Protein AF-A0A662NQ53-F1 (afdb_monomer)

Sequence (94 aa):
MVRPFKVVILGKNGKGHLWEYAFLVFANSQEEAIKLAIEEVRESRNLIDARPFRVIEYKKPIVFSELKGGLPEEWVLDELDAIGGYENLPPIEV

Secondary structure (DSSP, 8-state):
--EEEEEEEEEE-TT--EEEEEEEEEESSHHHHHHHHHHHHHHHH--SEEEEEEEEE--S-------EEESPPHHHHHHHHHTT-GGGSPP---

Foldseek 3Di:
DWFWKWWWKWAAAPVRAIKIFIDTATGPDQVRRNVVSVVCCVVPPRGPFMATDDMDTPPDDDDDPDRDIGHDDPVSVVVQVVCVHPVSGDGDDD

Solvent-accessible surface area (backbone atoms only — not comparable to full-atom values): 5530 Å² total; per-residue (Å²): 112,77,43,48,27,43,38,33,37,36,26,26,37,97,83,68,52,65,31,29,36,39,39,74,32,75,23,70,44,72,69,54,30,51,52,55,54,50,52,52,42,50,75,75,61,63,42,78,50,62,32,65,76,47,76,43,75,58,90,62,99,70,92,69,93,44,88,43,76,44,71,58,53,69,70,54,54,54,52,29,56,75,62,72,31,75,85,66,44,61,78,74,86,130

pLDDT: mean 81.92, std 11.36, range [46.06, 91.0]

Radius of gyration: 12.94 Å; Cα contacts (8 Å, |Δi|>4): 161; chains: 1; bounding box: 34×25×34 Å

Mean predicted aligned error: 5.93 Å

Nearest PDB structures (foldseek):
  8rxx-assembly1_LR  TM=8.956E-01  e=1.198E+00  Leishmania major strain Friedlin
  6rm3-assembly1_LS0  TM=6.829E-01  e=3.615E-01  Vairimorpha necatrix
  7ohp-assembly1_S  TM=6.494E-01  e=4.808E-01  Saccharomyces cerevisiae S288C
  5t5h-assembly1_S  TM=8.515E-01  e=2.244E+00  Trypanosoma cruzi
  7olc-assembly1_LS  TM=6.584E-01  e=1.069E+00  Thermochaetoides thermophila DSM 1495

Structure (mmCIF, N/CA/C/O backbone):
data_AF-A0A662NQ53-F1
#
_entry.id   AF-A0A662NQ53-F1
#
loop_
_atom_site.group_PDB
_atom_site.id
_atom_site.type_symbol
_atom_site.label_atom_id
_atom_site.label_alt_id
_atom_site.label_comp_id
_atom_site.label_asym_id
_atom_site.label_entity_id
_atom_site.label_seq_id
_atom_site.pdbx_PDB_ins_code
_atom_site.Cartn_x
_atom_site.Cartn_y
_atom_site.Cartn_z
_atom_site.occupancy
_atom_site.B_iso_or_equiv
_atom_site.auth_seq_id
_atom_site.auth_comp_id
_atom_site.auth_asym_id
_atom_site.auth_atom_id
_atom_site.pdbx_PDB_model_num
ATOM 1 N N . MET A 1 1 ? -7.287 1.410 19.775 1.00 82.19 1 MET A N 1
ATOM 2 C CA . MET A 1 1 ? -8.138 0.264 19.385 1.00 82.19 1 MET A CA 1
ATOM 3 C C . MET A 1 1 ? -7.694 -0.137 18.000 1.00 82.19 1 MET A C 1
ATOM 5 O O . MET A 1 1 ? -7.667 0.727 17.130 1.00 82.19 1 MET A O 1
ATOM 9 N N . VAL A 1 2 ? -7.318 -1.403 17.826 1.00 85.69 2 VAL A N 1
ATOM 10 C CA . VAL A 1 2 ? -6.810 -1.932 16.556 1.00 85.69 2 VAL A CA 1
ATOM 11 C C . VAL A 1 2 ? -7.955 -2.062 15.552 1.00 85.69 2 VAL A C 1
ATOM 13 O O . VAL A 1 2 ? -9.036 -2.540 15.899 1.00 85.69 2 VAL A O 1
ATOM 16 N N . ARG A 1 3 ? -7.723 -1.602 14.322 1.00 88.00 3 ARG A N 1
ATOM 17 C CA . ARG A 1 3 ? -8.684 -1.559 13.218 1.00 88.00 3 ARG A CA 1
ATOM 18 C C . ARG A 1 3 ? -8.030 -2.055 11.921 1.00 88.00 3 ARG A C 1
ATOM 20 O O . ARG A 1 3 ? -6.827 -1.868 11.748 1.00 88.00 3 ARG A O 1
ATOM 27 N N . PRO A 1 4 ? -8.793 -2.703 11.027 1.00 90.06 4 PRO A N 1
ATOM 28 C CA . PRO A 1 4 ? -8.282 -3.194 9.752 1.00 90.06 4 PRO A CA 1
ATOM 29 C C . PRO A 1 4 ? -8.215 -2.092 8.683 1.00 90.06 4 PRO A C 1
ATOM 31 O O . PRO A 1 4 ? -9.179 -1.354 8.467 1.00 90.06 4 PRO A O 1
ATOM 34 N N . PHE A 1 5 ? -7.109 -2.049 7.948 1.00 90.00 5 PHE A N 1
ATOM 35 C CA . PHE A 1 5 ? -6.855 -1.142 6.833 1.00 90.00 5 PHE A CA 1
ATOM 36 C C . PHE A 1 5 ? -6.436 -1.931 5.589 1.00 90.00 5 PHE A C 1
ATOM 38 O O . PHE A 1 5 ? -5.577 -2.806 5.670 1.00 90.00 5 PHE A O 1
ATOM 45 N N . LYS A 1 6 ? -7.002 -1.599 4.424 1.00 90.81 6 LYS A N 1
ATOM 46 C CA . LYS A 1 6 ? -6.395 -1.927 3.129 1.00 90.81 6 LYS A CA 1
ATOM 47 C C . LYS A 1 6 ? -5.317 -0.893 2.856 1.00 90.81 6 LYS A C 1
ATOM 49 O O . LYS A 1 6 ? -5.643 0.292 2.809 1.00 90.81 6 LYS A O 1
ATOM 54 N N . VAL A 1 7 ? -4.084 -1.325 2.640 1.00 89.75 7 VAL A N 1
ATOM 55 C CA . VAL A 1 7 ? -2.986 -0.451 2.217 1.00 89.75 7 VAL A CA 1
ATOM 56 C C . VAL A 1 7 ? -2.496 -0.929 0.860 1.00 89.75 7 VAL A C 1
ATOM 58 O O . VAL A 1 7 ? -2.149 -2.095 0.712 1.00 89.75 7 VAL A O 1
ATOM 61 N N . VAL A 1 8 ? -2.494 -0.041 -0.129 1.00 90.62 8 VAL A N 1
ATOM 62 C CA . VAL A 1 8 ? -1.925 -0.281 -1.455 1.00 90.62 8 VAL A CA 1
ATOM 63 C C . VAL A 1 8 ? -0.658 0.551 -1.568 1.00 90.62 8 VAL A C 1
ATOM 65 O O . VAL A 1 8 ? -0.704 1.783 -1.510 1.00 90.62 8 VAL A O 1
ATOM 68 N N . ILE A 1 9 ? 0.467 -0.139 -1.701 1.00 89.94 9 ILE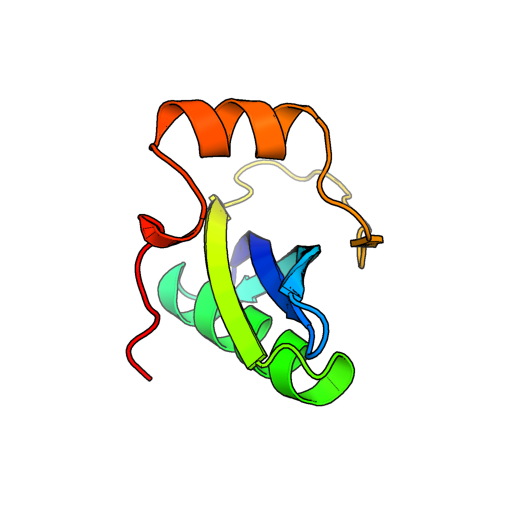 A N 1
ATOM 69 C CA . ILE A 1 9 ? 1.791 0.426 -1.922 1.00 89.94 9 ILE A CA 1
ATOM 70 C C . ILE A 1 9 ? 2.159 0.194 -3.379 1.00 89.94 9 ILE A C 1
ATOM 72 O O . ILE A 1 9 ? 2.047 -0.919 -3.889 1.00 89.94 9 ILE A O 1
ATOM 76 N N . LEU A 1 10 ? 2.643 1.239 -4.033 1.00 90.25 10 LEU A N 1
ATOM 77 C CA . LEU A 1 10 ? 3.281 1.121 -5.332 1.00 90.25 10 LEU A CA 1
ATOM 78 C C . LEU A 1 10 ? 4.775 1.286 -5.164 1.00 90.25 10 LEU A C 1
ATOM 80 O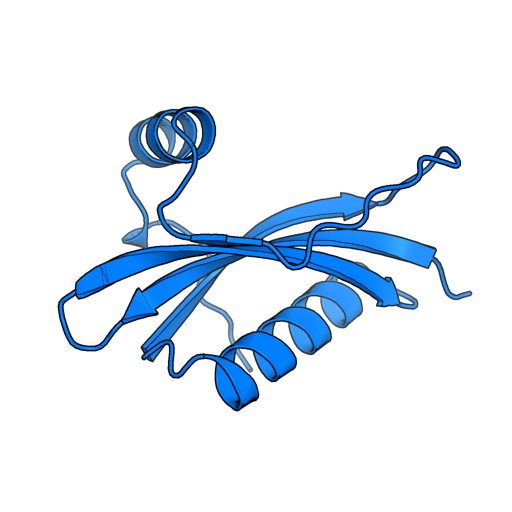 O . LEU A 1 10 ? 5.207 2.081 -4.338 1.00 90.25 10 LEU A O 1
ATOM 84 N N . GLY A 1 11 ? 5.575 0.579 -5.948 1.00 88.56 11 GLY A N 1
ATOM 85 C CA . GLY A 1 11 ? 7.002 0.846 -5.943 1.00 88.56 11 GLY A CA 1
ATOM 86 C C . GLY A 1 11 ? 7.742 0.381 -7.175 1.00 88.56 11 GLY A C 1
ATOM 87 O O . GLY A 1 11 ? 7.284 -0.487 -7.914 1.00 88.56 11 GLY A O 1
ATOM 88 N N . LYS A 1 12 ? 8.908 0.983 -7.402 1.00 86.19 12 LYS A N 1
ATOM 89 C CA . LYS A 1 12 ? 9.795 0.648 -8.513 1.00 86.19 12 LYS A CA 1
ATOM 90 C C . LYS A 1 12 ? 10.903 -0.291 -8.055 1.00 86.19 12 LYS A C 1
ATOM 92 O O . LYS A 1 12 ? 11.551 -0.077 -7.028 1.00 86.19 12 LYS A O 1
ATOM 97 N N . ASN A 1 13 ? 11.145 -1.334 -8.843 1.00 81.00 13 ASN A N 1
ATOM 98 C CA . ASN A 1 13 ? 12.316 -2.190 -8.666 1.00 81.00 13 ASN A CA 1
ATOM 99 C C . ASN A 1 13 ? 13.566 -1.565 -9.323 1.00 81.00 13 ASN A C 1
ATOM 101 O O . ASN A 1 13 ? 13.478 -0.562 -10.030 1.00 81.00 13 ASN A O 1
ATOM 105 N N . GLY A 1 14 ? 14.737 -2.193 -9.165 1.00 75.75 14 GLY A N 1
ATOM 106 C CA . GLY A 1 14 ? 16.002 -1.719 -9.760 1.00 75.75 14 GLY A CA 1
ATOM 107 C C . GLY A 1 14 ? 16.057 -1.643 -11.289 1.00 75.75 14 GLY A C 1
ATOM 108 O O . GLY A 1 14 ? 17.026 -1.125 -11.831 1.00 75.75 14 GLY A O 1
ATOM 109 N N . LYS A 1 15 ? 15.032 -2.134 -11.995 1.00 79.69 15 LYS A N 1
ATOM 110 C CA . LYS A 1 15 ? 14.884 -2.010 -13.454 1.00 79.69 15 LYS A CA 1
ATOM 111 C C . LYS A 1 15 ? 13.899 -0.903 -13.855 1.00 79.69 15 LYS A C 1
ATOM 113 O O . LYS A 1 15 ? 13.637 -0.732 -15.038 1.00 79.69 15 LYS A O 1
ATOM 118 N N . GLY A 1 16 ? 13.337 -0.177 -12.886 1.00 79.56 16 GLY A N 1
ATOM 119 C CA . GLY A 1 16 ? 12.352 0.882 -13.109 1.00 79.56 16 GLY A CA 1
ATOM 120 C C . GLY A 1 16 ? 10.924 0.387 -13.354 1.00 79.56 16 GLY A C 1
ATOM 121 O O . GLY A 1 16 ? 10.048 1.206 -13.619 1.00 79.56 16 GLY A O 1
ATOM 122 N N . HIS A 1 17 ? 10.660 -0.922 -13.254 1.00 84.38 17 HIS A N 1
ATOM 123 C CA . HIS A 1 17 ? 9.300 -1.446 -13.392 1.00 84.38 17 HIS A CA 1
ATOM 124 C C . HIS A 1 17 ? 8.484 -1.127 -12.147 1.00 84.38 17 HIS A C 1
ATOM 126 O O .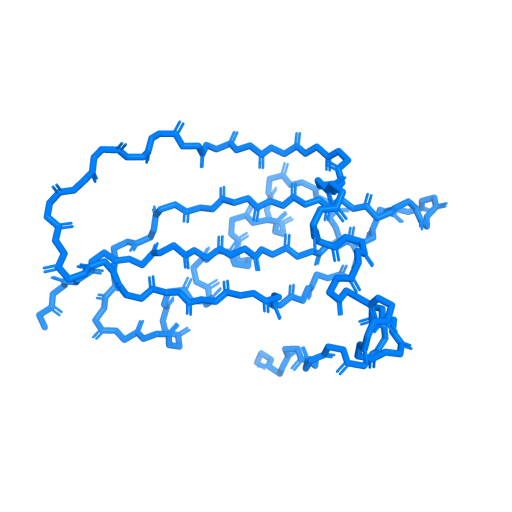 HIS A 1 17 ? 8.956 -1.357 -11.031 1.00 84.38 17 HIS A O 1
ATOM 132 N N . LEU A 1 18 ? 7.260 -0.651 -12.363 1.00 87.06 18 LEU A N 1
ATOM 133 C CA . LEU A 1 18 ? 6.297 -0.382 -11.309 1.00 87.06 18 LEU A CA 1
ATOM 134 C C . LEU A 1 18 ? 5.630 -1.684 -10.851 1.00 87.06 18 LEU A C 1
ATOM 136 O O . LEU A 1 18 ? 5.265 -2.522 -11.674 1.00 87.06 18 LEU A O 1
ATOM 140 N N . TRP A 1 19 ? 5.486 -1.830 -9.543 1.00 88.25 19 TRP A N 1
ATOM 141 C CA . TRP A 1 19 ? 4.835 -2.947 -8.875 1.00 88.25 19 TRP A CA 1
ATOM 142 C C . TRP A 1 19 ? 3.771 -2.435 -7.922 1.00 88.25 19 TRP A C 1
ATOM 144 O O . TRP A 1 19 ? 3.954 -1.394 -7.292 1.00 88.25 19 TRP A O 1
ATOM 154 N N . GLU A 1 20 ? 2.701 -3.205 -7.791 1.00 88.94 20 GLU A N 1
ATOM 155 C CA . GLU A 1 20 ? 1.649 -3.001 -6.808 1.00 88.94 20 GLU A CA 1
ATOM 156 C C . GLU A 1 20 ? 1.723 -4.069 -5.722 1.00 88.94 20 GLU A C 1
ATOM 158 O O . GLU A 1 20 ? 1.877 -5.261 -6.008 1.00 88.94 20 GLU A O 1
ATOM 163 N N . TYR A 1 21 ? 1.588 -3.613 -4.478 1.00 87.50 21 TYR A N 1
ATOM 164 C CA . TYR A 1 21 ? 1.464 -4.440 -3.294 1.00 87.50 21 TYR A CA 1
ATOM 165 C C . TYR A 1 21 ? 0.249 -4.022 -2.4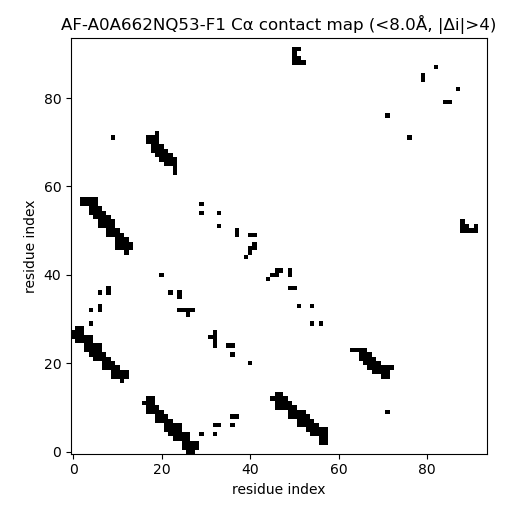79 1.00 87.50 21 TYR A C 1
ATOM 167 O O . TYR A 1 21 ? 0.188 -2.907 -1.961 1.00 87.50 21 TYR A O 1
ATOM 175 N N . ALA A 1 22 ? -0.706 -4.933 -2.334 1.00 88.12 22 ALA A N 1
ATOM 176 C CA . ALA A 1 22 ? -1.859 -4.747 -1.465 1.00 88.12 22 ALA A CA 1
ATOM 177 C C . ALA A 1 22 ? -1.664 -5.515 -0.152 1.00 88.12 22 ALA A C 1
ATOM 179 O O . ALA A 1 22 ? -1.222 -6.664 -0.162 1.00 88.12 22 ALA A O 1
ATOM 180 N N . PHE A 1 23 ? -2.022 -4.882 0.965 1.00 86.31 23 PHE A N 1
ATOM 181 C CA . PHE A 1 23 ? -1.946 -5.444 2.311 1.00 86.31 23 PHE A CA 1
ATOM 182 C C . PHE A 1 23 ? -3.253 -5.246 3.069 1.00 86.31 23 PHE A C 1
ATOM 184 O O . PHE A 1 23 ? -3.923 -4.217 2.938 1.00 86.31 23 PHE A O 1
ATOM 191 N N . LEU A 1 24 ? -3.568 -6.215 3.928 1.00 89.06 24 LEU A N 1
ATOM 192 C CA . LEU A 1 24 ? -4.519 -6.054 5.021 1.00 89.06 24 LEU A CA 1
ATOM 193 C C . LEU A 1 24 ? -3.730 -5.844 6.318 1.00 89.06 24 LEU A C 1
ATOM 195 O O . LEU A 1 24 ? -3.092 -6.771 6.810 1.00 89.06 24 LEU A O 1
ATOM 199 N N . VAL A 1 25 ? -3.783 -4.633 6.868 1.00 87.81 25 VAL A N 1
ATOM 200 C CA . VAL A 1 25 ? -3.000 -4.231 8.043 1.00 87.81 25 VAL A CA 1
ATOM 201 C C . VAL A 1 25 ? -3.921 -3.946 9.220 1.00 87.81 25 VAL A C 1
ATOM 203 O O . VAL A 1 25 ? -4.908 -3.228 9.084 1.00 87.81 25 VAL A O 1
ATOM 206 N N . PHE A 1 26 ? -3.599 -4.482 10.393 1.00 89.44 26 PHE A N 1
ATOM 207 C CA . PHE A 1 26 ? -4.321 -4.210 11.634 1.00 89.44 26 PHE A CA 1
ATOM 208 C C . PHE A 1 26 ? -3.523 -3.206 12.474 1.00 89.44 26 PHE A C 1
ATOM 210 O O . PHE A 1 26 ? -2.474 -3.555 13.001 1.00 89.44 26 PHE A O 1
ATOM 217 N N . ALA A 1 27 ? -4.014 -1.970 12.605 1.00 89.62 27 ALA A N 1
ATOM 218 C CA . ALA A 1 27 ? -3.299 -0.872 13.270 1.00 89.62 27 ALA A CA 1
ATOM 219 C C . ALA A 1 27 ? -4.243 0.036 14.081 1.00 89.62 27 ALA A C 1
ATOM 221 O O . ALA A 1 27 ? -5.464 -0.045 13.950 1.00 89.62 27 ALA A O 1
ATOM 222 N N . ASN A 1 28 ? -3.720 0.918 14.934 1.00 89.12 28 ASN A N 1
ATOM 223 C CA . ASN A 1 28 ? -4.531 1.893 15.676 1.00 89.12 28 ASN A CA 1
ATOM 224 C C . ASN A 1 28 ? -4.884 3.130 14.836 1.00 89.12 28 ASN A C 1
ATOM 226 O O . ASN A 1 28 ? -5.924 3.764 15.073 1.00 89.12 28 ASN A O 1
ATOM 230 N N . SER A 1 29 ? -4.052 3.461 13.846 1.00 90.75 29 SER A N 1
ATOM 231 C CA . SER A 1 29 ? -4.241 4.594 12.940 1.00 90.75 29 SER A CA 1
ATOM 232 C C . SER A 1 29 ? -3.897 4.247 11.489 1.00 90.75 29 SER A C 1
ATOM 234 O O . SER A 1 29 ? -3.234 3.252 11.200 1.00 90.75 29 SER A O 1
ATOM 236 N N . GLN A 1 30 ? -4.347 5.104 10.570 1.00 90.62 30 GLN A N 1
ATOM 237 C CA . GLN A 1 30 ? -4.007 5.007 9.153 1.00 90.62 30 GLN A CA 1
ATOM 238 C C . GLN A 1 30 ? -2.498 5.175 8.917 1.00 90.62 30 GLN A C 1
ATOM 240 O O . GLN A 1 30 ? -1.921 4.467 8.100 1.00 90.62 30 GLN A O 1
ATOM 245 N N . GLU A 1 31 ? -1.859 6.088 9.649 1.00 90.62 31 GLU A N 1
ATOM 246 C CA . GLU A 1 31 ? -0.418 6.339 9.555 1.00 90.62 31 GLU A CA 1
ATOM 247 C C . GLU A 1 31 ? 0.400 5.122 10.009 1.00 90.62 31 GLU A C 1
ATOM 249 O O . GLU A 1 31 ? 1.343 4.721 9.333 1.00 90.62 31 GLU A O 1
ATOM 254 N N . GLU A 1 32 ? -0.001 4.484 11.112 1.00 89.56 32 GLU A N 1
ATOM 255 C CA . GLU A 1 32 ? 0.625 3.252 11.601 1.00 89.56 32 GLU A CA 1
ATOM 256 C C . GLU A 1 32 ? 0.447 2.104 10.595 1.00 89.56 32 GLU A C 1
ATOM 258 O O . GLU A 1 32 ? 1.398 1.376 10.320 1.00 89.56 32 GLU A O 1
ATOM 263 N N . ALA A 1 33 ? -0.733 1.983 9.972 1.00 91.00 33 ALA A N 1
ATOM 264 C CA . ALA A 1 33 ? -0.969 0.981 8.933 1.00 91.00 33 ALA A CA 1
ATOM 265 C C . ALA A 1 33 ? -0.056 1.165 7.709 1.00 91.00 33 ALA A C 1
ATOM 267 O O . ALA A 1 33 ? 0.455 0.187 7.165 1.00 91.00 33 ALA A O 1
ATOM 268 N N . ILE A 1 34 ? 0.153 2.416 7.283 1.00 90.44 34 ILE A N 1
ATOM 269 C CA . ILE A 1 34 ? 1.060 2.759 6.182 1.00 90.44 34 ILE A CA 1
ATOM 270 C C . ILE A 1 34 ? 2.494 2.354 6.536 1.00 90.44 34 ILE A C 1
ATOM 272 O O . ILE A 1 34 ? 3.129 1.666 5.740 1.00 90.44 34 ILE A O 1
ATOM 276 N N . LYS A 1 35 ? 2.980 2.730 7.729 1.00 88.69 35 LYS A N 1
ATOM 277 C CA . LYS A 1 35 ? 4.342 2.407 8.191 1.00 88.69 35 LYS A CA 1
ATOM 278 C C . LYS A 1 35 ? 4.604 0.900 8.170 1.00 88.69 35 LYS A C 1
ATOM 280 O O . LYS A 1 35 ? 5.550 0.472 7.516 1.00 88.69 35 LYS A O 1
ATOM 285 N N . LEU A 1 36 ? 3.707 0.107 8.760 1.00 89.50 36 LEU A N 1
ATOM 286 C CA . LEU A 1 36 ? 3.817 -1.357 8.785 1.00 89.50 36 LEU A CA 1
ATOM 287 C C . LEU A 1 36 ? 3.839 -1.977 7.377 1.00 89.50 36 LEU A C 1
ATOM 289 O O . LEU A 1 36 ? 4.630 -2.875 7.105 1.00 89.50 36 LEU A O 1
ATOM 293 N N . ALA A 1 37 ? 2.994 -1.493 6.459 1.00 88.88 37 ALA A N 1
ATOM 294 C CA . ALA A 1 37 ? 2.980 -1.991 5.082 1.00 88.88 37 ALA A CA 1
ATOM 295 C C . ALA A 1 37 ? 4.287 -1.681 4.333 1.00 88.88 37 ALA A C 1
ATOM 297 O O . ALA A 1 37 ? 4.760 -2.492 3.542 1.00 88.88 37 ALA A O 1
ATOM 298 N N . ILE A 1 38 ? 4.875 -0.505 4.561 1.00 85.56 38 ILE A N 1
ATOM 299 C CA . ILE A 1 38 ? 6.129 -0.101 3.914 1.00 85.56 38 ILE A CA 1
ATOM 300 C C . ILE A 1 38 ? 7.309 -0.904 4.451 1.00 85.56 38 ILE A C 1
ATOM 302 O O . ILE A 1 38 ? 8.157 -1.315 3.660 1.00 85.56 38 ILE A O 1
ATOM 306 N N . GLU A 1 39 ? 7.374 -1.115 5.767 1.00 85.12 39 GLU A N 1
ATOM 307 C CA . GLU A 1 39 ? 8.393 -1.961 6.399 1.00 85.12 39 GLU A CA 1
ATOM 308 C C . GLU A 1 39 ? 8.376 -3.363 5.780 1.00 85.12 39 GLU A C 1
ATOM 310 O O . GLU A 1 39 ? 9.397 -3.809 5.254 1.00 85.12 39 GLU A O 1
ATOM 315 N N . GLU A 1 40 ? 7.195 -3.980 5.680 1.00 85.69 40 GLU A N 1
ATOM 316 C CA . GLU A 1 40 ? 7.021 -5.290 5.043 1.00 85.69 40 GLU A CA 1
ATOM 317 C C . GLU A 1 40 ? 7.491 -5.295 3.577 1.00 85.69 40 GLU A C 1
ATOM 319 O O . GLU A 1 40 ? 8.190 -6.211 3.141 1.00 85.69 40 GLU A O 1
ATOM 324 N N . VAL A 1 41 ? 7.153 -4.264 2.792 1.00 82.06 41 VAL A N 1
ATOM 325 C CA . VAL A 1 41 ? 7.586 -4.147 1.387 1.00 82.06 41 VAL A CA 1
ATOM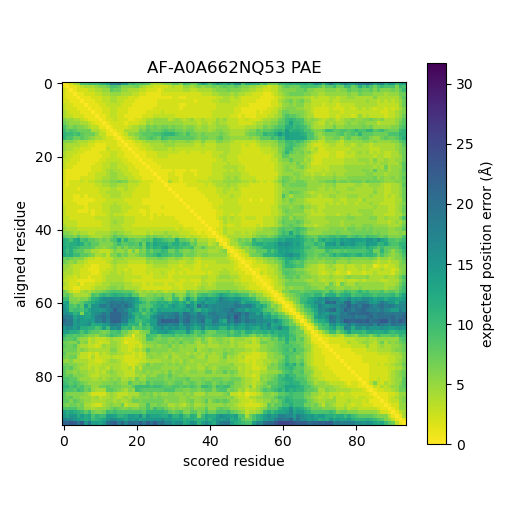 326 C C . VAL A 1 41 ? 9.102 -3.989 1.262 1.00 82.06 41 VAL A C 1
ATOM 328 O O . VAL A 1 41 ? 9.713 -4.590 0.372 1.00 82.06 41 VAL A O 1
ATOM 331 N N . ARG A 1 42 ? 9.722 -3.177 2.123 1.00 77.88 42 ARG A N 1
ATOM 332 C CA . ARG A 1 42 ? 11.172 -2.942 2.104 1.00 77.88 42 ARG A CA 1
ATOM 333 C C . ARG A 1 42 ? 11.939 -4.206 2.464 1.00 77.88 42 ARG A C 1
ATOM 335 O O . ARG A 1 42 ? 12.886 -4.545 1.759 1.00 77.88 42 ARG A O 1
ATOM 342 N N . GLU A 1 43 ? 11.508 -4.908 3.507 1.00 75.38 43 GLU A N 1
ATOM 343 C CA . GLU A 1 43 ? 12.171 -6.122 3.983 1.00 75.38 43 GLU A CA 1
ATOM 344 C C . GLU A 1 43 ? 11.989 -7.302 3.023 1.00 75.38 43 GL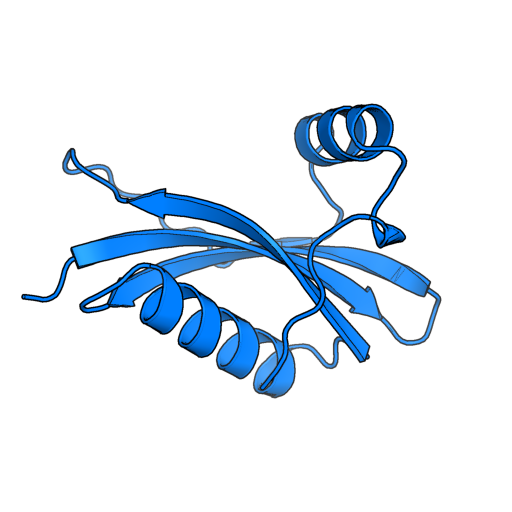U A C 1
ATOM 346 O O . GLU A 1 43 ? 12.938 -8.043 2.767 1.00 75.38 43 GLU A O 1
ATOM 351 N N . SER A 1 44 ? 10.792 -7.472 2.451 1.00 71.44 44 SER A N 1
ATOM 352 C CA . SER A 1 44 ? 10.467 -8.684 1.690 1.00 71.44 44 SER A CA 1
ATOM 353 C C . SER A 1 44 ? 10.618 -8.559 0.167 1.00 71.44 44 SER A C 1
ATOM 355 O O . SER A 1 44 ? 10.690 -9.590 -0.510 1.00 71.44 44 SER A O 1
ATOM 357 N N . ARG A 1 45 ? 10.659 -7.342 -0.414 1.00 70.06 45 ARG A N 1
ATOM 358 C CA . ARG A 1 45 ? 10.490 -7.148 -1.878 1.00 70.06 45 ARG A CA 1
ATOM 359 C C . ARG A 1 45 ? 11.526 -6.281 -2.597 1.00 70.06 45 ARG A C 1
ATOM 361 O O . ARG A 1 45 ? 11.420 -6.157 -3.818 1.00 70.06 45 ARG A O 1
ATOM 368 N N . ASN A 1 46 ? 12.536 -5.730 -1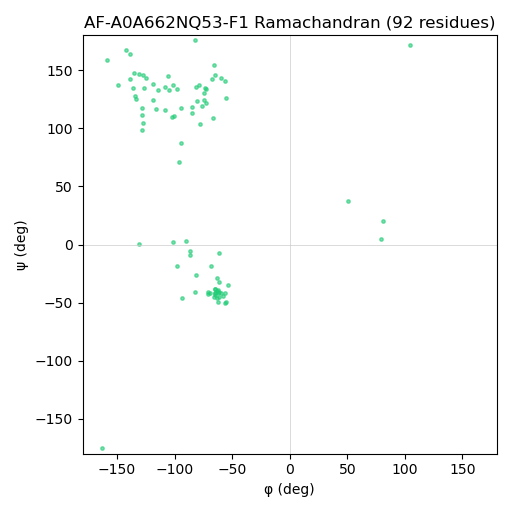.916 1.00 70.50 46 ASN A N 1
ATOM 369 C CA . ASN A 1 46 ? 13.602 -4.917 -2.539 1.00 70.50 46 ASN A CA 1
ATOM 370 C C . ASN A 1 46 ? 13.078 -3.779 -3.451 1.00 70.50 46 ASN A C 1
ATOM 372 O O . ASN A 1 46 ? 13.650 -3.502 -4.512 1.00 70.50 46 ASN A O 1
ATOM 376 N N . LEU A 1 47 ? 11.977 -3.120 -3.076 1.00 73.81 47 LEU A N 1
ATOM 377 C CA . LEU A 1 47 ? 11.550 -1.902 -3.772 1.00 73.81 47 LEU A CA 1
ATOM 378 C C . LEU A 1 47 ? 12.460 -0.738 -3.369 1.00 73.81 47 LEU A C 1
ATOM 380 O O . LEU A 1 47 ? 12.701 -0.517 -2.185 1.00 73.81 47 LEU A O 1
ATOM 384 N N . ILE A 1 48 ? 12.972 -0.011 -4.364 1.00 73.81 48 ILE A N 1
ATOM 385 C CA . ILE A 1 48 ? 13.915 1.102 -4.155 1.00 73.81 48 ILE A CA 1
ATOM 386 C C . ILE A 1 48 ? 13.158 2.378 -3.788 1.00 73.81 48 ILE A C 1
ATOM 388 O O . ILE A 1 48 ? 13.574 3.131 -2.915 1.00 73.81 48 ILE A O 1
ATOM 392 N N . ASP A 1 49 ? 12.031 2.597 -4.455 1.00 82.62 49 ASP A N 1
ATOM 393 C CA . ASP A 1 49 ? 11.115 3.703 -4.215 1.00 82.62 49 ASP A CA 1
ATOM 394 C C . ASP A 1 49 ? 9.739 3.067 -4.050 1.00 82.62 49 ASP A C 1
ATOM 396 O O . ASP A 1 49 ? 9.240 2.468 -5.000 1.00 82.62 49 ASP A O 1
ATOM 400 N N . ALA A 1 50 ? 9.195 3.107 -2.837 1.00 85.75 50 ALA A N 1
ATOM 401 C CA . ALA A 1 50 ? 7.858 2.631 -2.511 1.00 85.75 50 ALA A CA 1
ATOM 402 C C . ALA A 1 50 ? 7.051 3.821 -1.998 1.00 85.75 50 ALA A C 1
ATOM 404 O O . ALA A 1 50 ? 7.588 4.608 -1.224 1.00 85.75 50 ALA A O 1
ATOM 405 N N . ARG A 1 51 ? 5.788 3.953 -2.403 1.00 89.56 51 ARG A N 1
ATOM 406 C CA . ARG A 1 51 ? 4.889 5.058 -2.047 1.00 89.56 51 ARG A CA 1
ATOM 407 C C . ARG A 1 51 ? 3.485 4.542 -1.749 1.00 89.56 51 ARG A C 1
ATOM 409 O O . ARG A 1 51 ? 3.015 3.624 -2.429 1.00 89.56 51 ARG A O 1
ATOM 416 N N . PRO A 1 52 ? 2.787 5.114 -0.754 1.00 89.69 52 PRO A N 1
ATOM 417 C CA . PRO A 1 52 ? 1.412 4.760 -0.484 1.00 89.69 52 PRO A CA 1
ATOM 418 C C . PRO A 1 52 ? 0.546 5.361 -1.583 1.00 89.69 52 PRO A C 1
ATOM 420 O O . PRO A 1 52 ? 0.536 6.569 -1.810 1.00 89.69 52 PRO A O 1
ATOM 423 N N . PHE A 1 53 ? -0.187 4.500 -2.268 1.00 90.62 53 PHE A N 1
ATOM 424 C CA . PHE A 1 53 ? -1.122 4.912 -3.299 1.00 90.62 53 PHE A CA 1
ATOM 425 C C . PHE A 1 53 ? -2.521 5.083 -2.719 1.00 90.62 53 PHE A C 1
ATOM 427 O O . PHE A 1 53 ? -3.176 6.100 -2.934 1.00 90.62 53 PHE A O 1
ATOM 434 N N . ARG A 1 54 ? -2.973 4.112 -1.917 1.00 89.56 54 ARG A N 1
ATOM 435 C CA . ARG A 1 54 ? -4.325 4.136 -1.360 1.00 89.56 54 ARG A CA 1
ATOM 436 C C . ARG A 1 54 ? -4.393 3.456 -0.010 1.00 89.56 54 ARG A C 1
ATOM 438 O O . ARG A 1 54 ? -3.837 2.379 0.179 1.00 89.56 54 ARG A O 1
ATOM 445 N N . VAL A 1 55 ? -5.118 4.068 0.922 1.00 89.50 55 VAL A N 1
ATOM 446 C CA . VAL A 1 55 ? -5.350 3.495 2.248 1.00 89.50 55 VAL A CA 1
ATOM 447 C C . VAL A 1 55 ? -6.818 3.640 2.612 1.00 89.50 55 VAL A C 1
ATOM 449 O O . VAL A 1 55 ? -7.382 4.728 2.517 1.00 89.50 55 VAL A O 1
ATOM 452 N N . ILE A 1 56 ? -7.450 2.536 3.001 1.00 89.19 56 ILE A N 1
ATOM 453 C CA . ILE A 1 56 ? -8.884 2.483 3.295 1.00 89.19 56 ILE A CA 1
ATOM 454 C C . ILE A 1 56 ? -9.090 1.746 4.612 1.00 89.19 56 ILE A C 1
ATOM 456 O O . ILE A 1 56 ? -8.680 0.600 4.751 1.00 89.19 56 ILE A O 1
ATOM 460 N N . GLU A 1 57 ? -9.776 2.371 5.565 1.00 88.81 57 GLU A N 1
ATOM 461 C CA . GLU A 1 57 ? -10.251 1.685 6.770 1.00 88.81 57 GLU A CA 1
ATOM 462 C C . GLU A 1 57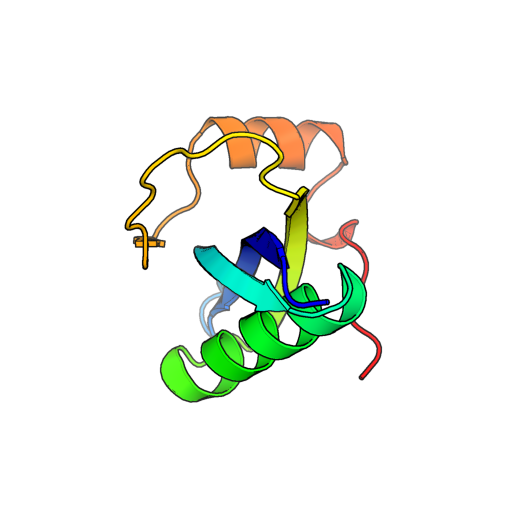 ? -11.449 0.788 6.428 1.00 88.81 57 GLU A C 1
ATOM 464 O O . GLU A 1 57 ? -12.472 1.259 5.915 1.00 88.81 57 GLU A O 1
ATOM 469 N N . TYR A 1 58 ? -11.362 -0.503 6.745 1.00 83.25 58 TYR A N 1
ATOM 470 C CA . TYR A 1 58 ? -12.489 -1.414 6.573 1.00 83.25 58 TYR A CA 1
ATOM 471 C C . TYR A 1 58 ? -13.499 -1.226 7.707 1.00 83.25 58 TYR A C 1
ATOM 473 O O . TYR A 1 58 ? -13.319 -1.698 8.826 1.00 83.25 58 TYR A O 1
ATOM 481 N N . LYS A 1 59 ? -14.611 -0.553 7.394 1.00 77.62 59 LYS A N 1
ATOM 482 C CA . LYS A 1 59 ? -15.726 -0.324 8.335 1.00 77.62 59 LYS A CA 1
ATOM 483 C C . LYS A 1 59 ? -16.759 -1.455 8.361 1.00 77.62 59 LYS A C 1
ATOM 485 O O . LYS A 1 59 ? -17.668 -1.433 9.186 1.00 77.62 59 LYS A O 1
ATOM 490 N N . LYS A 1 60 ? -16.659 -2.414 7.437 1.00 68.31 60 LYS A N 1
ATOM 491 C CA . LYS A 1 60 ? -17.543 -3.583 7.340 1.00 68.31 60 LYS A CA 1
ATOM 492 C C . LYS A 1 60 ? -16.704 -4.863 7.350 1.00 68.31 60 LYS A C 1
ATOM 494 O O . LYS A 1 60 ? -15.632 -4.858 6.747 1.00 68.31 60 LYS A O 1
ATOM 499 N N . PRO A 1 61 ? -17.180 -5.947 7.989 1.00 53.38 61 PRO A N 1
ATOM 500 C CA . PRO A 1 61 ? -16.501 -7.235 7.950 1.00 53.38 61 PRO A CA 1
ATOM 501 C C . PRO A 1 61 ? -16.543 -7.788 6.521 1.00 53.38 61 PRO A C 1
ATOM 503 O O . PRO A 1 61 ? -17.600 -8.158 6.017 1.00 53.38 61 PRO A O 1
ATOM 506 N N . ILE A 1 62 ? -15.390 -7.797 5.858 1.00 55.12 62 ILE A N 1
ATOM 507 C CA . ILE A 1 62 ? -15.176 -8.355 4.520 1.00 55.12 62 ILE A CA 1
ATOM 508 C C . ILE A 1 62 ? -13.859 -9.131 4.593 1.00 55.12 62 ILE A C 1
ATOM 510 O O . ILE A 1 62 ? -12.888 -8.639 5.165 1.00 55.12 62 ILE A O 1
ATOM 514 N N . VAL A 1 63 ? -13.824 -10.350 4.051 1.00 46.06 63 VAL A N 1
ATOM 515 C CA . VAL A 1 63 ? -12.588 -11.138 3.971 1.00 46.06 63 VAL A CA 1
ATOM 516 C C . VAL A 1 63 ? -11.838 -10.717 2.713 1.00 46.06 63 VAL A C 1
ATOM 518 O O . VAL A 1 63 ? -12.349 -10.880 1.608 1.00 46.06 63 VAL A O 1
ATOM 521 N N . PHE A 1 64 ? -10.634 -10.179 2.884 1.00 53.62 64 PHE A N 1
ATOM 522 C CA . PHE A 1 64 ? -9.718 -9.868 1.791 1.00 53.62 64 PHE A CA 1
ATOM 523 C C . PHE A 1 64 ? -8.372 -10.513 2.132 1.00 53.62 64 PHE A C 1
ATOM 525 O O . PHE A 1 64 ? -7.627 -9.989 2.956 1.00 53.62 64 PHE A O 1
ATOM 532 N N . SER A 1 65 ? -8.082 -11.689 1.571 1.00 48.91 65 SER A N 1
ATOM 533 C CA . SER A 1 65 ? -6.725 -12.238 1.596 1.00 48.91 65 SER A CA 1
ATOM 534 C C . SER A 1 65 ? -6.038 -11.837 0.299 1.00 48.91 65 SER A C 1
ATOM 536 O O . SER A 1 65 ? -6.081 -12.573 -0.681 1.00 48.91 65 SER A O 1
ATOM 538 N N . GLU A 1 66 ? -5.419 -10.668 0.260 1.00 54.78 66 GLU A N 1
ATOM 539 C CA . GLU A 1 66 ? -4.467 -10.383 -0.807 1.00 54.78 66 GLU A CA 1
ATOM 540 C C . GLU A 1 66 ? -3.173 -9.919 -0.178 1.00 54.78 66 GLU A C 1
ATOM 542 O O . GLU A 1 66 ? -3.067 -8.802 0.309 1.00 54.78 66 GLU A O 1
ATOM 547 N N . LEU A 1 67 ? -2.202 -10.827 -0.189 1.00 57.03 67 LEU A N 1
ATOM 548 C CA . LEU A 1 67 ? -0.795 -10.481 -0.254 1.00 57.03 67 LEU A CA 1
ATOM 549 C C . LEU A 1 67 ? -0.443 -10.584 -1.741 1.00 57.03 67 LEU A C 1
ATOM 551 O O . LEU A 1 67 ? 0.140 -11.565 -2.204 1.00 57.03 67 LEU A O 1
ATOM 555 N N . LYS A 1 68 ? -0.954 -9.630 -2.524 1.00 63.62 68 LYS A N 1
ATOM 556 C CA . LYS A 1 68 ? -0.747 -9.581 -3.972 1.00 63.62 68 LYS A CA 1
ATOM 557 C C . LYS A 1 68 ? 0.446 -8.679 -4.231 1.00 63.62 68 LYS A C 1
ATOM 559 O O . LYS A 1 68 ? 0.402 -7.510 -3.878 1.00 63.62 68 LYS A O 1
ATOM 564 N N . GLY A 1 69 ? 1.504 -9.247 -4.801 1.00 69.25 69 GLY A N 1
ATOM 565 C CA . GLY A 1 69 ? 2.632 -8.510 -5.360 1.00 69.25 69 GLY A CA 1
ATOM 566 C C . GLY A 1 69 ? 2.680 -8.776 -6.855 1.00 69.25 69 GLY A C 1
ATOM 567 O O . GLY A 1 69 ? 2.847 -9.929 -7.255 1.00 69.25 69 GLY A O 1
ATOM 568 N N . GLY A 1 70 ? 2.494 -7.749 -7.679 1.00 82.12 70 GLY A N 1
ATOM 569 C CA . GLY A 1 70 ? 2.366 -7.930 -9.124 1.00 82.12 70 GLY A CA 1
ATOM 570 C C . GLY A 1 70 ? 2.565 -6.656 -9.930 1.00 82.12 70 GLY A C 1
ATOM 571 O O . GLY A 1 70 ? 2.882 -5.597 -9.388 1.00 82.12 70 GLY A O 1
ATOM 572 N N . LEU A 1 71 ? 2.352 -6.773 -11.241 1.00 84.75 71 LEU A N 1
ATOM 573 C CA . LEU A 1 71 ? 2.109 -5.598 -12.072 1.00 84.75 71 LEU A CA 1
ATOM 574 C C . LEU A 1 71 ? 0.858 -4.870 -11.552 1.00 84.75 71 LEU A C 1
ATOM 576 O O . LEU A 1 71 ? -0.079 -5.557 -11.132 1.00 84.75 71 LEU A O 1
ATOM 580 N N . PRO A 1 72 ? 0.838 -3.526 -11.587 1.00 86.94 72 PRO A N 1
ATOM 581 C CA . PRO A 1 72 ? -0.332 -2.759 -11.197 1.00 86.94 72 PRO A CA 1
ATOM 582 C C . PRO A 1 72 ? -1.568 -3.167 -11.990 1.00 86.94 72 PRO A C 1
ATOM 584 O O . PRO A 1 72 ? -1.487 -3.427 -13.194 1.00 86.94 72 PRO A O 1
ATOM 587 N N . GLU A 1 73 ? -2.708 -3.212 -11.314 1.00 87.06 73 GLU A N 1
ATOM 588 C CA . GLU A 1 73 ? -3.996 -3.397 -11.974 1.00 87.06 73 GLU A CA 1
ATOM 589 C C . GLU A 1 73 ? -4.336 -2.197 -12.879 1.00 87.06 73 GLU A C 1
ATOM 591 O O . GLU A 1 73 ? -3.877 -1.079 -12.646 1.00 87.06 73 GLU A O 1
ATOM 596 N N . GLU A 1 74 ? -5.162 -2.402 -13.913 1.00 87.88 74 GLU A N 1
ATOM 597 C CA . GLU A 1 74 ? -5.499 -1.339 -14.883 1.00 87.88 74 GLU A CA 1
ATOM 598 C C . GLU A 1 74 ? -6.087 -0.092 -14.209 1.00 87.88 74 GLU A C 1
ATOM 600 O O . GLU A 1 74 ? -5.663 1.019 -14.505 1.00 87.88 74 GLU A O 1
ATOM 605 N N . TRP A 1 75 ? -6.966 -0.264 -13.218 1.00 87.56 75 TRP A N 1
ATOM 606 C CA . TRP A 1 75 ? -7.548 0.867 -12.487 1.00 87.56 75 TRP A CA 1
ATOM 607 C C . TRP A 1 75 ? -6.501 1.682 -11.712 1.00 87.56 75 TRP A C 1
ATOM 609 O O . TRP A 1 75 ? -6.677 2.884 -11.525 1.00 87.56 75 TRP A O 1
ATOM 619 N N . VAL A 1 76 ? -5.406 1.052 -11.270 1.00 87.38 76 VAL A N 1
ATOM 620 C CA . VAL A 1 76 ? -4.286 1.758 -10.639 1.00 87.38 76 VAL A CA 1
ATOM 621 C C . VAL A 1 76 ? -3.563 2.605 -11.674 1.00 87.38 76 VAL A C 1
ATOM 623 O O . VAL A 1 76 ? -3.205 3.742 -11.382 1.00 87.38 76 VAL A O 1
ATOM 626 N N . LEU A 1 77 ? -3.351 2.075 -12.881 1.00 88.94 77 LEU A N 1
ATOM 627 C CA . LEU A 1 77 ? -2.708 2.811 -13.970 1.00 88.94 77 LEU A CA 1
ATOM 628 C C . LEU A 1 77 ? -3.555 4.011 -14.415 1.00 88.94 77 LEU A C 1
ATOM 630 O O . LEU A 1 77 ? -3.004 5.097 -14.581 1.00 88.94 77 LEU A O 1
ATOM 634 N N . ASP A 1 78 ? -4.873 3.840 -14.522 1.00 90.94 78 ASP A N 1
ATOM 635 C CA . ASP A 1 78 ? -5.808 4.920 -14.861 1.00 90.94 78 ASP A CA 1
ATOM 636 C C . ASP A 1 78 ? -5.811 6.026 -13.791 1.00 90.94 78 ASP A C 1
ATOM 638 O O . ASP A 1 78 ? -5.733 7.217 -14.104 1.00 90.94 78 ASP A O 1
ATOM 642 N N . GLU A 1 79 ? -5.863 5.649 -12.507 1.00 90.44 79 GLU A N 1
ATOM 643 C CA . GLU A 1 79 ? -5.790 6.602 -11.393 1.00 90.44 79 GLU A CA 1
ATOM 644 C C . GLU A 1 79 ? -4.423 7.306 -11.341 1.00 90.44 79 GLU A C 1
ATOM 646 O O . GLU A 1 79 ? -4.365 8.508 -11.077 1.00 90.44 79 GLU A O 1
ATOM 651 N N . LEU A 1 80 ? -3.326 6.591 -11.624 1.00 89.25 80 LEU A N 1
ATOM 652 C CA . LEU A 1 80 ? -1.988 7.175 -11.721 1.00 89.25 80 LEU A CA 1
ATOM 653 C C . LEU A 1 80 ? -1.897 8.215 -12.837 1.00 89.25 80 LEU A C 1
ATOM 655 O O . LEU A 1 80 ? -1.327 9.280 -12.613 1.00 89.25 80 LEU A O 1
ATOM 659 N N . ASP A 1 81 ? -2.436 7.931 -14.020 1.00 88.88 81 ASP A N 1
ATOM 660 C CA . ASP A 1 81 ? -2.436 8.882 -15.135 1.00 88.88 81 ASP A CA 1
ATOM 661 C C . ASP A 1 81 ? -3.231 10.148 -14.773 1.00 88.88 81 ASP A C 1
ATOM 663 O O . ASP A 1 81 ? -2.756 11.271 -14.956 1.00 88.88 81 ASP A O 1
ATOM 667 N N . ALA A 1 82 ? -4.381 9.978 -14.109 1.00 89.56 82 ALA A N 1
ATOM 668 C CA . ALA A 1 82 ? -5.211 11.087 -13.643 1.00 89.56 82 ALA A CA 1
ATOM 669 C C . ALA A 1 82 ? -4.507 12.012 -12.628 1.00 89.56 82 ALA A C 1
ATOM 671 O O . ALA A 1 82 ? -4.769 13.216 -12.614 1.00 89.56 82 ALA A O 1
ATOM 672 N N . ILE A 1 83 ? -3.605 11.483 -11.792 1.00 87.62 83 ILE A N 1
ATOM 673 C CA . ILE A 1 83 ? -2.801 12.283 -10.847 1.00 87.62 83 ILE A CA 1
ATOM 674 C C . ILE A 1 83 ? -1.469 12.774 -11.444 1.00 87.62 83 ILE A C 1
ATOM 676 O O . ILE A 1 83 ? -0.676 13.398 -10.739 1.00 87.62 83 ILE A O 1
ATOM 680 N N . GLY A 1 84 ? -1.197 12.511 -12.727 1.00 87.12 84 GLY A N 1
ATOM 681 C CA . GLY A 1 84 ? 0.037 12.913 -13.413 1.00 87.12 84 GLY A CA 1
ATOM 682 C C . GLY A 1 84 ? 1.240 11.994 -13.164 1.00 87.12 84 GLY A C 1
ATOM 683 O O . GLY A 1 84 ? 2.384 12.401 -13.367 1.00 87.12 84 GLY A O 1
ATOM 684 N N . GLY A 1 85 ? 0.991 10.760 -12.730 1.00 88.31 85 GLY A N 1
ATOM 685 C CA . GLY A 1 85 ? 1.966 9.682 -12.623 1.00 88.31 85 GLY A CA 1
ATOM 686 C C . GLY A 1 85 ? 2.445 9.373 -11.203 1.00 88.31 85 GLY A C 1
ATOM 687 O O . GLY A 1 85 ? 2.186 10.089 -10.238 1.00 88.31 85 GLY A O 1
ATOM 688 N N . TYR A 1 86 ? 3.205 8.278 -11.097 1.00 85.75 86 TYR A N 1
ATOM 689 C CA . TYR A 1 86 ? 3.751 7.748 -9.839 1.00 85.75 86 TYR A CA 1
ATOM 690 C C . TYR A 1 86 ? 4.554 8.779 -9.030 1.00 85.75 86 TYR A C 1
ATOM 692 O O . TYR A 1 86 ? 4.505 8.779 -7.803 1.00 85.75 86 TYR A O 1
ATOM 700 N N . GLU A 1 87 ? 5.277 9.675 -9.703 1.00 87.50 87 GLU A N 1
ATOM 701 C CA . GLU A 1 87 ? 6.149 10.650 -9.039 1.00 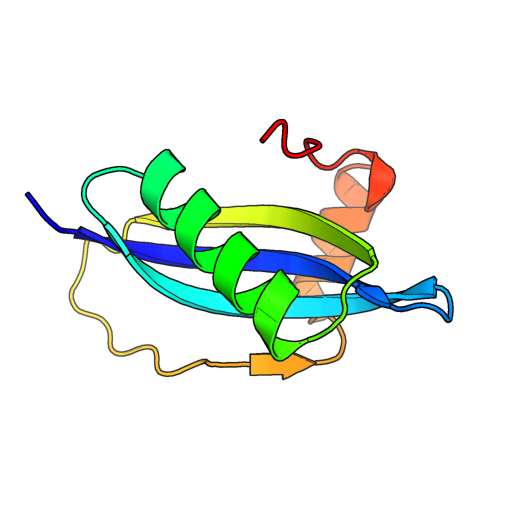87.50 87 GLU A CA 1
ATOM 702 C C . GLU A 1 87 ? 5.387 11.709 -8.232 1.00 87.50 87 GLU A C 1
ATOM 704 O O . GLU A 1 87 ? 5.974 12.319 -7.340 1.00 87.50 87 GLU A O 1
ATOM 709 N N . ASN A 1 88 ? 4.089 11.887 -8.497 1.00 86.81 88 ASN A N 1
ATOM 710 C CA . ASN A 1 88 ? 3.225 12.807 -7.756 1.00 86.81 88 ASN A CA 1
ATOM 711 C C . ASN A 1 88 ? 2.617 12.175 -6.500 1.00 86.81 88 ASN A C 1
ATOM 713 O O . ASN A 1 88 ? 1.949 12.864 -5.727 1.00 86.81 88 ASN A O 1
ATOM 717 N N . LEU A 1 89 ? 2.835 10.875 -6.275 1.00 86.38 89 LEU A N 1
ATOM 718 C CA . LEU A 1 89 ? 2.430 10.246 -5.027 1.00 86.38 89 LEU A CA 1
ATOM 719 C C . LEU A 1 89 ? 3.262 10.787 -3.867 1.00 86.38 89 LEU A C 1
ATOM 721 O O . LEU A 1 89 ? 4.469 11.009 -4.039 1.00 86.38 89 LEU A O 1
ATOM 725 N N . PRO A 1 90 ? 2.638 10.966 -2.687 1.00 81.44 90 PRO A N 1
ATOM 726 C CA . PRO A 1 90 ? 3.316 11.512 -1.527 1.00 81.44 90 PRO A CA 1
ATOM 727 C C . PRO A 1 90 ? 4.561 10.672 -1.215 1.00 81.44 90 PRO A C 1
ATOM 729 O O . PRO A 1 90 ? 4.453 9.446 -1.080 1.00 81.44 90 PRO A O 1
ATOM 732 N N . PRO A 1 91 ? 5.745 11.303 -1.119 1.00 72.19 91 PRO A N 1
ATOM 733 C CA . PRO A 1 91 ? 6.920 10.614 -0.627 1.00 72.19 91 PRO A CA 1
ATOM 734 C C . PRO A 1 91 ? 6.681 10.245 0.837 1.00 72.19 91 PRO A C 1
ATOM 736 O O . PRO A 1 91 ? 6.015 10.969 1.578 1.00 72.19 91 PRO A O 1
ATOM 739 N N . ILE A 1 92 ? 7.221 9.110 1.266 1.00 66.69 92 ILE A N 1
ATOM 740 C CA . ILE A 1 92 ? 7.209 8.768 2.686 1.00 66.69 92 ILE A CA 1
ATOM 741 C C . ILE A 1 92 ? 8.421 9.433 3.324 1.00 66.69 92 ILE A C 1
ATOM 743 O O . ILE A 1 92 ? 9.558 9.045 3.049 1.00 66.69 92 ILE A O 1
ATOM 747 N N . GLU A 1 93 ? 8.171 10.402 4.195 1.00 56.75 93 GLU A N 1
ATOM 748 C CA . GLU A 1 93 ? 9.134 10.786 5.221 1.00 56.75 93 GLU A CA 1
ATOM 749 C C . GLU A 1 93 ? 9.081 9.712 6.313 1.00 56.75 93 GLU A C 1
ATOM 751 O O . GLU A 1 93 ? 8.015 9.426 6.864 1.00 56.75 93 GLU A O 1
ATOM 756 N N . VAL A 1 94 ? 10.211 9.045 6.546 1.00 51.12 94 VAL A N 1
ATOM 757 C CA . VAL A 1 94 ? 10.384 8.096 7.654 1.00 51.12 94 VAL A CA 1
ATOM 758 C C . VAL A 1 94 ? 10.975 8.846 8.830 1.00 51.12 94 VAL A C 1
ATOM 760 O O . VAL A 1 94 ? 11.992 9.539 8.597 1.00 51.12 94 VAL A O 1
#